Protein AF-N2BV95-F1 (afdb_monomer)

pLDDT: mean 71.16, std 5.92, range [56.91, 81.0]

Organism: NCBI:txid997872

Sequence (103 aa):
MAIALIGLGIFCALVGCAPCAYLFERARVNDTCPSIAMGLAGVIWSYLLLCGVMAIVKIVAATQIMTFALAVVVTFLMFWGIESARAFRLFSYQ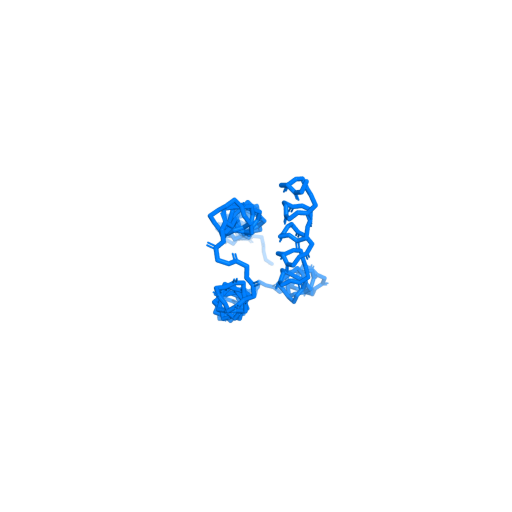AESHRRGES

Radius of gyration: 17.19 Å; Cα contacts (8 Å, |Δi|>4): 61; chains: 1; bounding box: 42×19×52 Å

Mean predicted aligned error: 9.48 Å

Foldseek 3Di:
DLVVLLVVLLVLLVVLCVQVVVQLVVCVVVVHQRPVVSLVVSVVSSVVSLVVVLVVCVVPPVPNSVSSNCSNVVSNVVVNVVSVVVSVVSVVVVVVCVVVVVD

Secondary structure (DSSP, 8-state):
-HHHHHHHHHHHHHHHHHHHHHHHHHHHHTTPPPPHHHHHHHHHHHHHHHHHHHHHHHHH-TTSHHHHHHHHHHHHHHHHHHHHHHHHHHHHHHHHHHHHT--

Nearest PDB structures (foldseek):
  8xyv-assembly2_B  TM=5.058E-01  e=4.770E+00  synthetic construct
  7a0g-assembly1_HHH  TM=2.973E-01  e=8.291E+00  Serratia marcescens

Structure (mmCIF, N/CA/C/O backbone):
data_AF-N2BV95-F1
#
_entry.id   AF-N2BV95-F1
#
loop_
_atom_site.group_PDB
_atom_site.id
_atom_site.type_symbol
_atom_site.label_atom_id
_atom_site.label_alt_id
_atom_site.label_comp_id
_atom_site.label_asym_id
_atom_site.label_entity_id
_atom_site.label_seq_id
_atom_site.pdbx_PDB_ins_code
_atom_site.Cartn_x
_atom_site.Cartn_y
_atom_site.Cartn_z
_atom_site.occupancy
_atom_site.B_iso_or_equiv
_atom_site.auth_seq_id
_atom_site.auth_comp_id
_atom_site.auth_asym_id
_atom_site.auth_atom_id
_atom_site.pdbx_PDB_model_num
ATOM 1 N N . MET A 1 1 ? -8.724 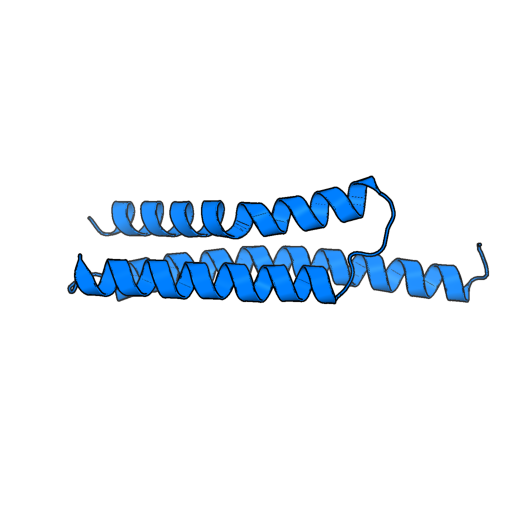0.046 22.901 1.00 67.56 1 MET A N 1
ATOM 2 C CA . MET A 1 1 ? -9.648 -0.340 21.808 1.00 67.56 1 MET A CA 1
ATOM 3 C C . MET A 1 1 ? -9.280 0.309 20.472 1.00 67.56 1 MET A C 1
ATOM 5 O O . MET A 1 1 ? -9.063 -0.423 19.520 1.00 67.56 1 MET A O 1
ATOM 9 N N . ALA A 1 2 ? -9.094 1.635 20.407 1.00 67.62 2 ALA A N 1
ATOM 10 C CA . ALA A 1 2 ? -8.766 2.345 19.160 1.00 67.62 2 ALA A CA 1
ATOM 11 C C . ALA A 1 2 ? -7.497 1.840 18.434 1.00 67.62 2 ALA A C 1
ATOM 13 O O . ALA A 1 2 ? -7.526 1.656 17.224 1.00 67.62 2 ALA A O 1
ATOM 14 N N . ILE A 1 3 ? -6.411 1.543 19.158 1.00 75.69 3 ILE A N 1
ATOM 15 C CA . ILE A 1 3 ? -5.156 1.029 18.567 1.00 75.69 3 ILE A CA 1
ATOM 16 C C . ILE A 1 3 ? -5.367 -0.322 17.863 1.00 75.69 3 ILE A C 1
ATOM 18 O O . ILE A 1 3 ? -4.832 -0.540 16.781 1.00 75.69 3 ILE A O 1
ATOM 22 N N . ALA A 1 4 ? -6.187 -1.208 18.439 1.00 76.44 4 ALA A N 1
ATOM 23 C CA . ALA A 1 4 ? -6.491 -2.509 17.844 1.00 76.44 4 ALA A CA 1
ATOM 24 C C . ALA A 1 4 ? -7.291 -2.363 16.540 1.00 76.44 4 ALA A C 1
ATOM 26 O O . ALA A 1 4 ? -7.034 -3.078 15.577 1.00 76.44 4 ALA A O 1
ATOM 27 N N . LEU A 1 5 ? -8.213 -1.396 16.483 1.00 71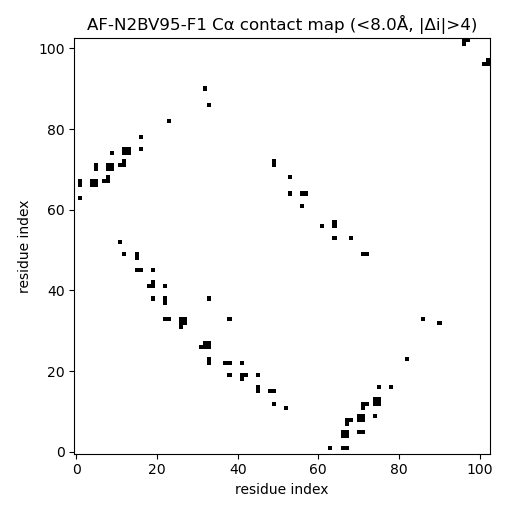.00 5 LEU A N 1
ATOM 28 C CA . LEU A 1 5 ? -8.961 -1.082 15.266 1.00 71.00 5 LEU A CA 1
ATOM 29 C C . LEU A 1 5 ? -8.067 -0.449 14.196 1.00 71.00 5 LEU A C 1
ATOM 31 O O . LEU A 1 5 ? -8.169 -0.818 13.033 1.00 71.00 5 LEU A O 1
ATOM 35 N N . ILE A 1 6 ? -7.152 0.446 14.575 1.00 76.75 6 ILE A N 1
ATOM 36 C CA . ILE A 1 6 ? -6.165 1.003 13.641 1.00 76.75 6 ILE A CA 1
ATOM 37 C C . ILE A 1 6 ? -5.302 -0.124 13.063 1.00 76.75 6 ILE A C 1
ATOM 39 O O . ILE A 1 6 ? -5.174 -0.225 11.848 1.00 76.75 6 ILE A O 1
ATOM 43 N N . GLY A 1 7 ? -4.777 -1.014 13.911 1.00 78.50 7 GLY A N 1
ATOM 44 C CA . GLY A 1 7 ? -3.988 -2.166 13.469 1.00 78.50 7 GLY A CA 1
ATOM 45 C C . GLY A 1 7 ? -4.763 -3.094 12.529 1.00 78.50 7 GLY A C 1
ATOM 46 O O . GLY A 1 7 ? -4.243 -3.481 11.485 1.00 78.50 7 GLY A O 1
ATOM 47 N N . LEU A 1 8 ? -6.026 -3.392 12.846 1.00 78.25 8 LEU A N 1
ATOM 48 C CA . LEU A 1 8 ? -6.898 -4.200 11.989 1.00 78.25 8 LEU A CA 1
ATOM 49 C C . LEU A 1 8 ? -7.185 -3.514 10.644 1.00 78.25 8 LEU A C 1
ATOM 51 O O . LEU A 1 8 ? -7.226 -4.180 9.611 1.00 78.25 8 LEU A O 1
ATOM 55 N N . GLY A 1 9 ? -7.356 -2.191 10.649 1.00 71.75 9 GLY A N 1
ATOM 56 C CA . GLY A 1 9 ? -7.569 -1.394 9.444 1.00 71.75 9 GLY A CA 1
ATOM 57 C C . GLY A 1 9 ? -6.345 -1.392 8.532 1.00 71.75 9 GLY A C 1
ATOM 58 O O . GLY A 1 9 ? -6.464 -1.667 7.339 1.00 71.75 9 GLY A O 1
ATOM 59 N N . ILE A 1 10 ? -5.158 -1.185 9.105 1.00 77.44 10 ILE A N 1
ATOM 60 C CA . ILE A 1 10 ? -3.882 -1.294 8.388 1.00 77.44 10 ILE A CA 1
ATOM 61 C C . ILE A 1 10 ? -3.733 -2.703 7.803 1.00 77.44 10 ILE A C 1
ATOM 63 O O . ILE A 1 10 ? -3.413 -2.842 6.626 1.00 77.44 10 ILE A O 1
ATOM 67 N N . PHE A 1 11 ? -4.016 -3.750 8.583 1.00 80.12 11 PHE A N 1
ATOM 68 C CA . PHE A 1 11 ? -3.927 -5.133 8.112 1.00 80.12 11 PHE A CA 1
ATOM 69 C C . PHE A 1 11 ? -4.885 -5.411 6.944 1.00 80.12 11 PHE A C 1
ATOM 71 O O . PHE A 1 11 ? -4.462 -5.946 5.922 1.00 80.12 11 PHE A O 1
ATOM 78 N N . CYS A 1 12 ? -6.151 -4.990 7.044 1.00 74.44 12 CYS A N 1
ATOM 79 C CA . CYS A 1 12 ? -7.112 -5.113 5.944 1.00 74.44 12 CYS A CA 1
ATOM 80 C C . CYS A 1 12 ? -6.655 -4.363 4.688 1.00 74.44 12 CYS A C 1
ATOM 82 O O . CYS A 1 12 ? -6.763 -4.902 3.588 1.00 74.44 12 CYS A O 1
ATOM 84 N N . ALA A 1 13 ? -6.125 -3.145 4.840 1.00 72.19 13 ALA A N 1
ATOM 85 C CA . ALA A 1 13 ? -5.600 -2.372 3.718 1.00 72.19 13 ALA A CA 1
ATOM 86 C C . ALA A 1 13 ? -4.415 -3.085 3.048 1.00 72.19 13 ALA A C 1
ATOM 88 O O . ALA A 1 13 ? -4.371 -3.179 1.825 1.00 72.19 13 ALA A O 1
ATOM 89 N N . LEU A 1 14 ? -3.489 -3.644 3.834 1.00 77.00 14 LEU A N 1
ATOM 90 C CA . LEU A 1 14 ? -2.342 -4.395 3.318 1.00 77.00 14 LEU A CA 1
ATOM 91 C C . LEU A 1 14 ? -2.773 -5.646 2.544 1.00 77.00 14 LEU A C 1
ATOM 93 O O . LEU A 1 14 ? -2.287 -5.875 1.438 1.00 77.00 14 LEU A O 1
ATOM 97 N N . VAL A 1 15 ? -3.718 -6.422 3.083 1.00 78.12 15 VAL A N 1
ATOM 98 C CA . VAL A 1 15 ? -4.274 -7.598 2.394 1.00 78.12 15 VAL A CA 1
ATOM 99 C C . VAL A 1 15 ? -4.988 -7.183 1.105 1.00 78.12 15 VAL A C 1
ATOM 101 O O . VAL A 1 15 ? -4.814 -7.827 0.072 1.00 78.12 15 VAL A O 1
ATOM 104 N N . GLY A 1 16 ? -5.739 -6.078 1.132 1.00 69.31 16 GLY A N 1
ATOM 105 C CA . GLY A 1 16 ? -6.417 -5.554 -0.052 1.00 69.31 16 GLY A CA 1
ATOM 106 C C . GLY A 1 16 ? -5.469 -5.029 -1.135 1.00 69.31 16 GLY A C 1
ATOM 107 O O . GLY A 1 16 ? -5.793 -5.114 -2.316 1.00 69.31 16 GLY A O 1
ATOM 108 N N . CYS A 1 17 ? -4.281 -4.558 -0.749 1.00 70.31 17 CYS A N 1
ATOM 109 C CA . CYS A 1 17 ? -3.231 -4.114 -1.666 1.00 70.31 17 CYS A CA 1
ATOM 110 C C . CYS A 1 17 ? -2.379 -5.257 -2.246 1.00 70.31 17 CYS A C 1
ATOM 112 O O . CYS A 1 17 ? -1.666 -5.033 -3.226 1.00 70.31 17 CYS A O 1
ATOM 114 N N . ALA A 1 18 ? -2.434 -6.473 -1.692 1.00 73.56 18 ALA A N 1
ATOM 115 C CA . ALA A 1 18 ? -1.606 -7.598 -2.141 1.00 73.56 18 ALA A CA 1
ATOM 116 C C . ALA A 1 18 ? -1.750 -7.943 -3.645 1.00 73.56 18 ALA A C 1
ATOM 118 O O . ALA A 1 18 ? -0.722 -8.133 -4.302 1.00 73.56 18 ALA A O 1
ATOM 119 N N . PRO A 1 19 ? -2.961 -7.966 -4.247 1.00 66.06 19 PRO A N 1
ATOM 120 C CA . PRO A 1 19 ? -3.122 -8.224 -5.682 1.00 66.06 19 PRO A CA 1
ATOM 121 C C . PRO A 1 19 ? -2.441 -7.158 -6.548 1.00 66.06 19 PRO A C 1
ATOM 123 O O . PRO A 1 19 ? -1.896 -7.453 -7.610 1.00 66.06 19 PRO A O 1
ATOM 126 N N . CYS A 1 20 ? -2.445 -5.914 -6.077 1.00 64.19 20 CYS A N 1
ATOM 127 C CA . CYS A 1 20 ? -1.851 -4.783 -6.771 1.00 64.19 20 CYS A CA 1
ATOM 128 C C . CYS A 1 20 ? -0.325 -4.814 -6.731 1.00 64.19 20 CYS A C 1
ATOM 130 O O . CYS A 1 20 ? 0.315 -4.597 -7.758 1.00 64.19 20 CYS A O 1
ATOM 132 N N . ALA A 1 21 ? 0.251 -5.135 -5.568 1.00 68.25 21 ALA A N 1
ATOM 133 C CA . ALA A 1 21 ? 1.689 -5.349 -5.433 1.00 68.25 21 ALA A CA 1
ATOM 134 C C . ALA A 1 21 ? 2.161 -6.492 -6.347 1.00 68.25 21 ALA A C 1
ATOM 136 O O . ALA A 1 21 ? 3.142 -6.340 -7.071 1.00 68.25 21 ALA A O 1
ATOM 137 N N . TYR A 1 22 ? 1.399 -7.590 -6.401 1.00 69.56 22 TYR A N 1
ATOM 138 C CA . TYR A 1 22 ? 1.700 -8.727 -7.270 1.00 69.56 22 TYR A CA 1
ATOM 139 C C . TYR A 1 22 ? 1.698 -8.359 -8.763 1.00 69.56 22 TYR A C 1
ATOM 141 O O . TYR A 1 22 ? 2.567 -8.805 -9.510 1.00 69.56 22 TYR A O 1
ATOM 149 N N . LEU A 1 23 ? 0.750 -7.527 -9.210 1.00 65.81 23 LEU A N 1
ATOM 150 C CA . LEU A 1 23 ? 0.673 -7.063 -10.602 1.00 65.81 23 LEU A CA 1
ATOM 151 C C . LEU A 1 23 ? 1.879 -6.200 -10.996 1.00 65.81 23 LEU A C 1
ATOM 153 O O . LEU A 1 23 ? 2.436 -6.389 -12.078 1.00 65.81 23 LEU A O 1
ATOM 157 N N . PHE A 1 24 ? 2.306 -5.288 -10.119 1.00 65.56 24 PHE A N 1
ATOM 158 C CA . PHE A 1 24 ? 3.485 -4.453 -10.358 1.00 65.56 24 PHE A CA 1
ATOM 159 C C . PHE A 1 24 ? 4.785 -5.253 -10.331 1.00 65.56 24 PHE A C 1
ATOM 161 O O . PHE A 1 24 ? 5.656 -5.039 -11.174 1.00 65.56 24 PHE A O 1
ATOM 168 N N . GLU A 1 25 ? 4.908 -6.206 -9.410 1.00 68.56 25 GLU A N 1
ATOM 169 C CA . GLU A 1 25 ? 6.076 -7.077 -9.330 1.00 68.56 25 GLU A CA 1
ATOM 170 C C . GLU A 1 25 ? 6.185 -7.981 -10.562 1.00 68.56 25 GLU A C 1
ATOM 172 O O . GLU A 1 25 ? 7.262 -8.096 -11.144 1.00 68.56 25 GLU A O 1
ATOM 177 N N . ARG A 1 26 ? 5.061 -8.515 -11.058 1.00 66.69 26 ARG A N 1
ATOM 178 C CA . ARG A 1 26 ? 5.027 -9.242 -12.336 1.00 66.69 26 ARG A CA 1
ATOM 179 C C . ARG A 1 26 ? 5.421 -8.377 -13.528 1.00 66.69 26 ARG A C 1
ATOM 181 O O . ARG A 1 26 ? 6.166 -8.843 -14.383 1.00 66.69 26 ARG A O 1
ATOM 188 N N . ALA A 1 27 ? 4.922 -7.144 -13.600 1.00 63.34 27 ALA A N 1
ATOM 189 C CA . ALA A 1 27 ? 5.276 -6.229 -14.683 1.00 63.34 27 ALA A CA 1
ATOM 190 C C . ALA A 1 27 ? 6.773 -5.890 -14.663 1.00 63.34 27 ALA A C 1
ATOM 192 O O . ALA A 1 27 ? 7.411 -5.858 -15.711 1.00 63.34 27 ALA A O 1
ATOM 193 N N . ARG A 1 28 ? 7.342 -5.721 -13.463 1.00 63.16 28 ARG A N 1
ATOM 194 C CA . ARG A 1 28 ? 8.774 -5.494 -13.262 1.00 63.16 28 ARG A CA 1
ATOM 195 C C . ARG A 1 28 ? 9.625 -6.708 -13.647 1.00 63.16 28 ARG A C 1
ATOM 197 O O . ARG A 1 28 ? 10.675 -6.522 -14.239 1.00 63.16 28 ARG A O 1
ATOM 204 N N . VAL A 1 29 ? 9.195 -7.927 -13.312 1.00 68.81 29 VAL A N 1
ATOM 205 C CA . VAL A 1 29 ? 9.927 -9.170 -13.637 1.00 68.81 29 VAL A CA 1
ATOM 206 C C . VAL A 1 29 ? 9.944 -9.459 -15.139 1.00 68.81 29 VAL A C 1
ATOM 208 O O . VAL A 1 29 ? 10.917 -10.015 -15.635 1.00 68.81 29 VAL A O 1
ATOM 211 N N . ASN A 1 30 ? 8.893 -9.083 -15.865 1.00 64.50 30 ASN A N 1
ATOM 212 C CA . ASN A 1 30 ? 8.789 -9.359 -17.297 1.00 64.50 30 ASN A CA 1
ATOM 213 C C . ASN A 1 30 ? 9.384 -8.260 -18.200 1.00 64.50 30 ASN A C 1
ATOM 215 O O . ASN A 1 30 ? 9.230 -8.369 -19.413 1.00 64.50 30 ASN A O 1
ATOM 219 N N . ASP A 1 31 ? 9.981 -7.190 -17.650 1.00 61.84 31 ASP A N 1
ATOM 220 C CA . ASP A 1 31 ? 10.401 -5.976 -18.391 1.00 61.84 31 ASP A CA 1
ATOM 221 C C . ASP A 1 31 ? 9.302 -5.391 -19.307 1.00 61.84 31 ASP A C 1
ATOM 223 O O . ASP A 1 31 ? 9.534 -4.593 -20.214 1.00 61.84 31 ASP A O 1
ATOM 227 N N . THR A 1 32 ? 8.050 -5.769 -19.055 1.00 59.03 32 THR A N 1
ATOM 228 C CA . THR A 1 32 ? 6.887 -5.303 -19.799 1.00 59.03 32 THR A CA 1
ATOM 229 C C . THR A 1 32 ? 6.292 -4.116 -19.073 1.00 59.03 32 THR A C 1
ATOM 231 O O . THR A 1 32 ? 5.953 -4.216 -17.892 1.00 59.03 32 THR A O 1
ATOM 234 N N . CYS A 1 33 ? 6.100 -3.007 -19.790 1.00 56.91 33 CYS A N 1
ATOM 235 C CA . CYS A 1 33 ? 5.374 -1.862 -19.258 1.00 56.91 33 CYS A CA 1
ATOM 236 C C . CYS A 1 33 ? 4.024 -2.328 -18.679 1.00 56.91 33 CYS A C 1
ATOM 238 O O . CYS A 1 33 ? 3.228 -2.923 -19.415 1.00 56.91 33 CYS A O 1
ATOM 240 N N . PRO A 1 34 ? 3.744 -2.085 -17.383 1.00 59.16 34 PRO A N 1
ATOM 241 C CA . PRO A 1 34 ? 2.464 -2.448 -16.797 1.00 59.16 34 PRO A CA 1
ATOM 242 C C . PRO A 1 34 ? 1.360 -1.746 -17.581 1.00 59.16 34 PRO A C 1
ATOM 244 O O . PRO A 1 34 ? 1.327 -0.520 -17.656 1.00 59.16 34 PRO A O 1
ATOM 247 N N . SER A 1 35 ? 0.462 -2.513 -18.199 1.00 63.03 35 SER A N 1
ATOM 248 C CA . SER A 1 35 ? -0.640 -1.915 -18.949 1.00 63.03 35 SER A CA 1
ATOM 249 C C . SER A 1 35 ? -1.462 -1.031 -18.014 1.00 63.03 35 SER A C 1
ATOM 251 O O . SER A 1 35 ? -1.830 -1.455 -16.915 1.00 63.03 35 SER A O 1
ATOM 253 N N . ILE A 1 36 ? -1.791 0.183 -18.462 1.00 64.62 36 ILE A N 1
ATOM 254 C CA . ILE A 1 36 ? -2.671 1.113 -17.737 1.00 64.62 36 ILE A CA 1
ATOM 255 C C . ILE A 1 36 ? -3.969 0.400 -17.323 1.00 64.62 36 ILE A C 1
ATOM 257 O O . ILE A 1 36 ? -4.488 0.652 -16.240 1.00 64.62 36 ILE A O 1
ATOM 261 N N . ALA A 1 37 ? -4.441 -0.562 -18.126 1.00 62.62 37 ALA A N 1
ATOM 262 C CA . ALA A 1 37 ? -5.602 -1.392 -17.818 1.00 62.62 37 ALA A CA 1
ATOM 263 C C . ALA A 1 37 ? -5.410 -2.300 -16.585 1.00 62.62 37 ALA A C 1
ATOM 265 O O . ALA A 1 37 ? -6.344 -2.456 -15.803 1.00 62.62 37 ALA A O 1
ATOM 266 N N . MET A 1 38 ? -4.215 -2.864 -16.367 1.00 63.75 38 MET A N 1
ATOM 267 C CA . MET A 1 38 ? -3.906 -3.640 -15.154 1.00 63.75 38 MET A CA 1
ATOM 268 C C . MET A 1 38 ? -3.808 -2.739 -13.923 1.00 63.75 38 MET A C 1
ATOM 270 O O . MET A 1 38 ? -4.318 -3.100 -12.863 1.00 63.75 38 MET A O 1
ATOM 274 N N . GLY A 1 39 ? -3.215 -1.550 -14.072 1.00 66.69 39 GLY A N 1
ATOM 275 C CA . GLY A 1 39 ? -3.213 -0.535 -13.018 1.00 66.69 39 GLY A CA 1
ATOM 276 C C . GLY A 1 39 ? -4.637 -0.128 -12.630 1.00 66.69 39 GLY A C 1
ATOM 277 O O . GLY A 1 39 ? -4.985 -0.137 -11.453 1.00 66.69 39 GLY A O 1
ATOM 278 N N . LEU A 1 40 ? -5.490 0.138 -13.624 1.00 68.12 40 LEU A N 1
ATOM 279 C CA . LEU A 1 40 ? -6.893 0.505 -13.429 1.00 68.12 40 LEU A CA 1
ATOM 280 C C . LEU A 1 40 ? -7.703 -0.628 -12.778 1.00 68.12 40 LEU A C 1
ATOM 282 O O . LEU A 1 40 ? -8.480 -0.376 -11.861 1.00 68.12 40 LEU A O 1
ATOM 286 N N . ALA A 1 41 ? -7.490 -1.877 -13.201 1.00 67.00 41 ALA A N 1
ATOM 287 C CA . ALA A 1 41 ? -8.119 -3.045 -12.587 1.00 67.00 41 ALA A CA 1
ATOM 288 C C . ALA A 1 41 ? -7.718 -3.196 -11.110 1.00 67.00 41 ALA A C 1
ATOM 290 O O . ALA A 1 41 ? -8.576 -3.476 -10.273 1.00 67.00 41 ALA A O 1
ATOM 291 N N . GLY A 1 42 ? -6.450 -2.933 -10.775 1.00 68.62 42 GLY A N 1
ATOM 292 C CA . GLY A 1 42 ? -5.967 -2.888 -9.393 1.00 68.62 42 GLY A CA 1
ATOM 293 C C . GLY A 1 42 ? -6.657 -1.806 -8.556 1.00 68.62 42 GLY A C 1
ATOM 294 O O . GLY A 1 42 ? -7.104 -2.089 -7.443 1.00 68.62 42 GLY A O 1
ATOM 295 N N . VAL A 1 43 ? -6.831 -0.595 -9.103 1.00 71.19 43 VAL A N 1
ATOM 296 C CA . VAL A 1 43 ? -7.577 0.492 -8.434 1.00 71.19 43 VAL A CA 1
ATOM 297 C C . VAL A 1 43 ? -9.018 0.079 -8.164 1.00 71.19 43 VAL A C 1
ATOM 299 O O . VAL A 1 43 ? -9.492 0.212 -7.038 1.00 71.19 43 VAL A O 1
ATOM 302 N N . ILE A 1 44 ? -9.711 -0.432 -9.185 1.00 74.44 44 ILE A N 1
ATOM 303 C CA . ILE A 1 44 ? -11.123 -0.817 -9.086 1.00 74.44 44 ILE A CA 1
ATOM 304 C C . ILE A 1 44 ? -11.291 -1.931 -8.050 1.00 74.44 44 ILE A C 1
ATOM 306 O O . ILE A 1 44 ? -12.151 -1.833 -7.176 1.00 74.44 44 ILE A O 1
ATOM 310 N N . TRP A 1 45 ? -10.441 -2.958 -8.096 1.00 70.56 45 TRP A N 1
ATOM 311 C CA . TRP A 1 45 ? -10.481 -4.069 -7.146 1.00 70.56 45 TRP A CA 1
ATOM 312 C C . TRP A 1 45 ? -10.245 -3.607 -5.708 1.00 70.56 45 TRP A C 1
ATOM 314 O O . TRP A 1 45 ? -10.985 -3.970 -4.791 1.00 70.56 45 TRP A O 1
ATOM 324 N N . SER A 1 46 ? -9.249 -2.747 -5.515 1.00 69.00 46 SER A N 1
A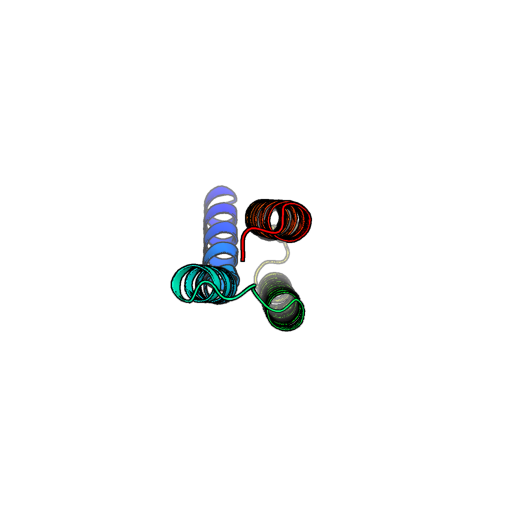TOM 325 C CA . SER A 1 46 ? -8.925 -2.218 -4.196 1.00 69.00 46 SER A CA 1
ATOM 326 C C . SER A 1 46 ? -10.021 -1.305 -3.647 1.00 69.00 46 SER A C 1
ATOM 328 O O . SER A 1 46 ? -10.316 -1.339 -2.454 1.00 69.00 46 SER A O 1
ATOM 330 N N . TYR A 1 47 ? -10.668 -0.523 -4.515 1.00 72.56 47 TYR A N 1
ATOM 331 C CA . TYR A 1 47 ? -11.809 0.312 -4.153 1.00 72.56 47 TYR A CA 1
ATOM 332 C C . TYR A 1 47 ? -13.024 -0.529 -3.743 1.00 72.56 47 TYR A C 1
ATOM 334 O O . TYR A 1 47 ? -13.664 -0.236 -2.735 1.00 72.56 47 TYR A O 1
ATOM 342 N N . LEU A 1 48 ? -13.313 -1.617 -4.463 1.00 76.88 48 LEU A N 1
ATOM 343 C CA . LEU A 1 48 ? -14.384 -2.551 -4.099 1.00 76.88 48 LEU A CA 1
ATOM 344 C C . LEU A 1 48 ? -14.124 -3.211 -2.738 1.00 76.88 48 LEU A C 1
ATOM 346 O O . LEU A 1 48 ? -15.033 -3.296 -1.911 1.00 76.88 48 LEU A O 1
ATOM 350 N N . LEU A 1 49 ? -12.879 -3.617 -2.475 1.00 73.12 49 LEU A N 1
ATOM 351 C CA . LEU A 1 49 ? -12.461 -4.139 -1.172 1.00 73.12 49 LEU A CA 1
ATOM 352 C C . LEU A 1 49 ? -12.608 -3.097 -0.060 1.00 73.12 49 LEU A C 1
ATOM 354 O O . LEU A 1 49 ? -13.151 -3.409 0.999 1.00 73.12 49 LEU A O 1
ATOM 358 N N . LEU A 1 50 ? -12.194 -1.854 -0.313 1.00 70.50 50 LEU A N 1
ATOM 359 C CA . LEU A 1 50 ? -12.357 -0.733 0.611 1.00 70.50 50 LEU A CA 1
ATOM 360 C C . LEU A 1 50 ? -13.838 -0.503 0.954 1.00 70.50 50 LEU A C 1
ATOM 362 O O . LEU A 1 50 ? -14.194 -0.400 2.128 1.00 70.50 50 LEU A O 1
ATOM 366 N N . CYS A 1 51 ? -14.711 -0.469 -0.057 1.00 77.12 51 CYS A N 1
ATOM 367 C CA . CYS A 1 51 ? -16.156 -0.343 0.125 1.00 77.12 51 CYS A CA 1
ATOM 368 C C . CYS A 1 51 ? -16.739 -1.512 0.930 1.00 77.12 51 CYS A C 1
ATOM 370 O O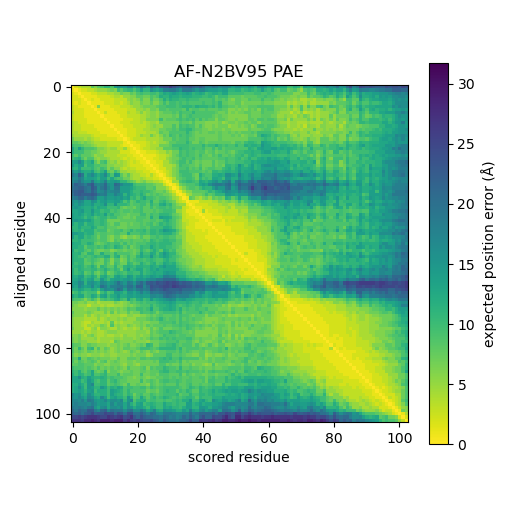 . CYS A 1 51 ? -17.537 -1.279 1.838 1.00 77.12 51 CYS A O 1
ATOM 372 N N . GLY A 1 52 ? -16.324 -2.749 0.642 1.00 76.44 52 GLY A N 1
ATOM 373 C CA . GLY A 1 52 ? -16.767 -3.940 1.368 1.00 76.44 52 GLY A CA 1
ATOM 374 C C .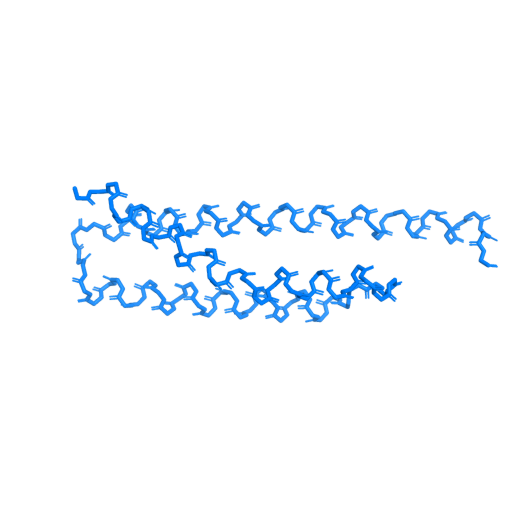 GLY A 1 52 ? -16.361 -3.914 2.842 1.00 76.44 52 GLY A C 1
ATOM 375 O O . GLY A 1 52 ? -17.196 -4.108 3.724 1.00 76.44 52 GLY A O 1
ATOM 376 N N . VAL A 1 53 ? -15.099 -3.584 3.124 1.00 71.25 53 VAL A N 1
ATOM 377 C CA . VAL A 1 53 ? -14.574 -3.444 4.489 1.00 71.25 53 VAL A CA 1
ATOM 378 C C . VAL A 1 53 ? -15.323 -2.346 5.253 1.00 71.25 53 VAL A C 1
ATOM 380 O O . VAL A 1 53 ? -15.745 -2.557 6.390 1.00 71.25 53 VAL A O 1
ATOM 383 N N . MET A 1 54 ? -15.566 -1.198 4.618 1.00 70.88 54 MET A N 1
ATOM 384 C CA . MET A 1 54 ? -16.333 -0.099 5.211 1.00 70.88 54 MET A CA 1
ATOM 385 C C . MET A 1 54 ? -17.794 -0.475 5.482 1.00 70.88 54 MET A C 1
ATOM 387 O O . MET A 1 54 ? -18.338 -0.091 6.518 1.00 70.88 54 MET A O 1
ATOM 391 N N . ALA A 1 55 ? -18.426 -1.251 4.597 1.00 74.06 55 ALA A N 1
ATOM 392 C CA . ALA A 1 55 ? -19.784 -1.751 4.796 1.00 74.06 55 ALA A CA 1
ATOM 393 C C . ALA A 1 55 ? -19.866 -2.703 6.001 1.00 74.06 55 ALA A C 1
ATOM 395 O O . ALA A 1 55 ? -20.728 -2.524 6.859 1.00 74.06 55 ALA A O 1
ATOM 396 N N . ILE A 1 56 ? -18.928 -3.650 6.118 1.00 68.38 56 ILE A N 1
ATOM 397 C CA . ILE A 1 56 ? -18.852 -4.590 7.249 1.00 68.38 56 ILE A CA 1
ATOM 398 C C . ILE A 1 56 ? -18.650 -3.834 8.567 1.00 68.38 56 ILE A C 1
ATOM 400 O O . ILE A 1 56 ? -19.351 -4.081 9.545 1.00 68.38 56 ILE A O 1
ATOM 404 N N . VAL A 1 57 ? -17.745 -2.855 8.595 1.00 68.00 57 VAL A N 1
ATOM 405 C CA . VAL A 1 57 ? -17.472 -2.046 9.795 1.00 68.00 57 VAL A CA 1
ATOM 406 C C . VAL A 1 57 ? -18.685 -1.215 10.197 1.00 68.00 57 VAL A C 1
ATOM 408 O O . VAL A 1 57 ? -18.978 -1.095 11.386 1.00 68.00 57 VAL A O 1
ATOM 411 N N . LYS A 1 58 ? -19.433 -0.688 9.222 1.00 67.62 58 LYS A N 1
ATOM 412 C CA . LYS A 1 58 ? -20.674 0.046 9.486 1.00 67.62 58 LYS A CA 1
ATOM 413 C C . LYS A 1 58 ? -21.746 -0.835 10.131 1.00 67.62 58 LYS A C 1
ATOM 415 O O . LYS A 1 58 ? -22.510 -0.340 10.953 1.00 67.62 58 LYS A O 1
ATOM 420 N N . ILE A 1 59 ? -21.774 -2.121 9.785 1.00 70.31 59 ILE A N 1
ATOM 421 C CA . ILE A 1 59 ? -22.699 -3.110 10.352 1.00 70.31 59 ILE A CA 1
ATOM 422 C C . ILE A 1 59 ? -22.246 -3.558 11.753 1.00 70.31 59 ILE A C 1
ATOM 424 O O . ILE A 1 59 ? -23.082 -3.757 12.629 1.00 70.31 59 ILE A O 1
ATOM 428 N N . VAL A 1 60 ? -20.936 -3.702 11.983 1.00 64.81 60 VAL A N 1
ATOM 429 C CA . VAL A 1 60 ? -20.387 -4.367 13.182 1.00 64.81 60 VAL A CA 1
ATOM 430 C C . VAL A 1 60 ? -19.965 -3.398 14.298 1.00 64.81 60 VAL A C 1
ATOM 432 O O . VAL A 1 60 ? -20.007 -3.768 15.468 1.00 64.81 60 VAL A O 1
ATOM 435 N N . ALA A 1 61 ? -19.555 -2.162 13.990 1.00 60.91 61 ALA A N 1
ATOM 436 C CA . ALA A 1 61 ? -18.894 -1.285 14.964 1.00 60.91 61 ALA A CA 1
ATOM 437 C C . ALA A 1 61 ? -19.242 0.204 14.781 1.00 60.91 61 ALA A C 1
ATOM 439 O O . ALA A 1 61 ? -18.381 1.014 14.450 1.00 60.91 61 ALA A O 1
ATOM 440 N N . ALA A 1 62 ? -20.497 0.582 15.054 1.00 60.59 62 ALA A N 1
ATOM 441 C CA . ALA A 1 62 ? -21.040 1.931 14.831 1.00 60.59 62 ALA A CA 1
ATOM 442 C C . ALA A 1 62 ? -20.276 3.091 15.508 1.00 60.59 62 ALA A C 1
ATOM 444 O O . ALA A 1 62 ? -20.306 4.218 15.018 1.00 60.59 62 ALA A O 1
ATOM 445 N N . THR A 1 63 ? -19.576 2.843 16.618 1.00 61.50 63 THR A N 1
ATOM 446 C CA . THR A 1 63 ? -19.035 3.908 17.481 1.00 61.50 63 THR A CA 1
ATOM 447 C C . THR A 1 63 ? -17.586 4.306 17.188 1.00 61.50 63 THR A C 1
ATOM 449 O O . THR A 1 63 ? -17.162 5.368 17.634 1.00 61.50 63 THR A O 1
ATOM 452 N N . GLN A 1 64 ? -16.817 3.509 16.430 1.00 64.56 64 GLN A N 1
ATOM 453 C CA . GLN A 1 64 ? -15.402 3.799 16.106 1.00 64.56 64 GLN A CA 1
ATOM 454 C C . GLN A 1 64 ? -15.071 3.667 14.606 1.00 64.56 64 GLN A C 1
ATOM 456 O O . GLN A 1 64 ? -13.903 3.551 14.229 1.00 64.56 64 GLN A O 1
ATOM 461 N N . ILE A 1 65 ? -16.099 3.740 13.747 1.00 67.62 65 ILE A N 1
ATOM 462 C CA . ILE A 1 65 ? -15.994 3.627 12.280 1.00 67.62 65 ILE A CA 1
ATOM 463 C C . ILE A 1 65 ? -14.967 4.607 11.713 1.00 67.62 65 ILE A C 1
ATOM 465 O O . ILE A 1 65 ? -14.151 4.217 10.888 1.00 67.62 65 ILE A O 1
ATOM 469 N N . MET A 1 66 ? -14.988 5.868 12.154 1.00 66.94 66 MET A N 1
ATOM 470 C CA . MET A 1 66 ? -14.177 6.933 11.552 1.00 66.94 66 MET A CA 1
ATOM 471 C C . MET A 1 66 ? -12.673 6.672 11.675 1.00 66.94 66 MET A C 1
ATOM 473 O O . MET A 1 66 ? -11.943 6.856 10.707 1.00 66.94 66 MET A O 1
ATOM 477 N N . THR A 1 67 ? -12.204 6.208 12.835 1.00 71.56 67 THR A N 1
ATOM 478 C CA . THR A 1 67 ? -10.772 5.978 13.081 1.00 71.56 67 THR A CA 1
ATOM 479 C C . THR A 1 67 ? -10.253 4.778 12.295 1.00 71.56 67 THR A C 1
ATOM 481 O O . THR A 1 67 ? -9.171 4.837 11.717 1.00 71.56 67 THR A O 1
ATOM 484 N N . PHE A 1 68 ? -11.045 3.704 12.238 1.00 70.81 68 PHE A N 1
ATOM 485 C CA . PHE A 1 68 ? -10.745 2.533 11.419 1.00 70.81 68 PHE A CA 1
ATOM 486 C C . PHE A 1 68 ? -10.739 2.902 9.929 1.00 70.81 68 PHE A C 1
ATOM 488 O O . PHE A 1 68 ? -9.767 2.640 9.228 1.00 70.81 68 PHE A O 1
ATOM 495 N N . ALA A 1 69 ? -11.788 3.582 9.465 1.00 69.50 69 ALA A N 1
ATOM 496 C CA . ALA A 1 69 ? -11.943 4.030 8.086 1.00 69.50 69 ALA A CA 1
ATOM 497 C C . ALA A 1 69 ? -10.776 4.902 7.618 1.00 69.50 69 ALA A C 1
ATOM 499 O O . ALA A 1 69 ? -10.205 4.658 6.558 1.00 69.50 69 ALA A O 1
ATOM 500 N N . LEU A 1 70 ? -10.399 5.896 8.427 1.00 76.00 70 LEU A N 1
ATOM 501 C CA . LEU A 1 70 ? -9.275 6.781 8.139 1.00 76.00 70 LEU A CA 1
ATOM 502 C C . LEU A 1 70 ? -7.965 6.005 8.044 1.00 76.00 70 LEU A C 1
ATOM 504 O O . LEU A 1 70 ? -7.217 6.224 7.098 1.00 76.00 70 LEU A O 1
ATOM 508 N N . ALA A 1 71 ? -7.702 5.082 8.973 1.00 77.69 71 ALA A N 1
ATOM 509 C CA . ALA A 1 71 ? -6.499 4.257 8.924 1.00 77.69 71 ALA A CA 1
ATOM 510 C C . ALA A 1 71 ? -6.437 3.434 7.628 1.00 77.69 71 ALA A C 1
ATOM 512 O O . ALA A 1 71 ? -5.425 3.470 6.934 1.00 77.69 71 ALA A O 1
ATOM 513 N N . VAL A 1 72 ? -7.537 2.773 7.249 1.00 72.25 72 VAL A N 1
ATOM 514 C CA . VAL A 1 72 ? -7.606 1.988 6.007 1.00 72.25 72 VAL A CA 1
ATOM 515 C C . VAL A 1 72 ? -7.362 2.877 4.783 1.00 72.25 72 VAL A C 1
ATOM 517 O O . VAL A 1 72 ? -6.520 2.549 3.951 1.00 72.25 72 VAL A O 1
ATOM 520 N N . VAL A 1 73 ? -8.062 4.013 4.674 1.00 75.75 73 VAL A N 1
ATOM 521 C CA . VAL A 1 73 ? -7.968 4.912 3.510 1.00 75.75 73 VAL A CA 1
ATOM 522 C C . VAL A 1 73 ? -6.579 5.537 3.397 1.00 75.75 73 VAL A C 1
ATOM 524 O O . VAL A 1 73 ? -6.012 5.559 2.309 1.00 75.75 73 VAL A O 1
ATOM 527 N N . VAL A 1 74 ? -6.006 6.022 4.502 1.00 79.88 74 VAL A N 1
ATOM 528 C CA . VAL A 1 74 ? -4.671 6.641 4.501 1.00 79.88 74 VAL A CA 1
ATOM 529 C C . VAL A 1 74 ? -3.603 5.617 4.127 1.00 79.88 74 VAL A C 1
ATOM 531 O O . VAL A 1 74 ? -2.766 5.908 3.274 1.00 79.88 74 VAL A O 1
ATOM 534 N N . THR A 1 75 ? -3.639 4.413 4.706 1.00 80.12 75 THR A N 1
ATOM 535 C CA . THR A 1 75 ? -2.696 3.341 4.355 1.00 80.12 75 THR A CA 1
ATOM 536 C C . THR A 1 75 ? -2.849 2.927 2.895 1.00 80.12 75 THR A C 1
ATOM 538 O O . THR A 1 75 ? -1.848 2.769 2.197 1.00 80.12 75 THR A O 1
ATOM 541 N N . PHE A 1 76 ? -4.087 2.818 2.412 1.00 75.38 76 PHE A N 1
ATOM 542 C CA . PHE A 1 76 ? -4.374 2.498 1.020 1.00 75.38 76 PHE A CA 1
ATOM 543 C C . PHE A 1 76 ? -3.806 3.551 0.052 1.00 75.38 76 PHE A C 1
ATOM 545 O O . PHE A 1 76 ? -3.066 3.212 -0.871 1.00 75.38 76 PHE A O 1
ATOM 552 N N . LEU A 1 77 ? -4.085 4.836 0.295 1.00 77.81 77 LEU A N 1
ATOM 553 C CA . LEU A 1 77 ? -3.601 5.943 -0.536 1.00 77.81 77 LEU A CA 1
ATOM 554 C C . LEU A 1 77 ? -2.076 6.079 -0.503 1.00 77.81 77 LEU A C 1
ATOM 556 O O . LEU A 1 77 ? -1.473 6.340 -1.540 1.00 77.81 77 LEU A O 1
ATOM 560 N N . MET A 1 78 ? -1.449 5.881 0.660 1.00 80.50 78 MET A N 1
ATOM 561 C CA . MET A 1 78 ? 0.012 5.866 0.793 1.00 80.50 78 MET A CA 1
ATOM 562 C C . MET A 1 78 ? 0.632 4.787 -0.095 1.00 80.50 78 MET A C 1
ATOM 564 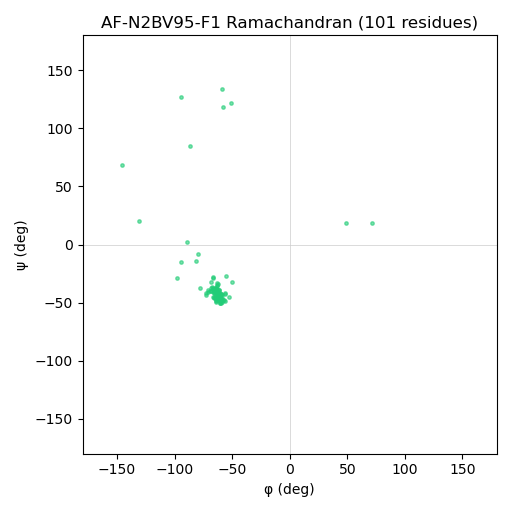O O . MET A 1 78 ? 1.541 5.074 -0.873 1.00 80.50 78 MET A O 1
ATOM 568 N N . PHE A 1 79 ? 0.114 3.559 -0.016 1.00 79.00 79 PHE A N 1
ATOM 569 C CA . PHE A 1 79 ? 0.628 2.447 -0.809 1.00 79.00 79 PHE A CA 1
ATOM 570 C C . PHE A 1 79 ? 0.439 2.705 -2.309 1.00 79.00 79 PHE A C 1
ATOM 572 O O . PHE A 1 79 ? 1.369 2.547 -3.100 1.00 79.00 79 PHE A O 1
ATOM 579 N N . TRP A 1 80 ? -0.742 3.197 -2.692 1.00 74.12 80 TRP A N 1
ATOM 580 C CA . TRP A 1 80 ? -1.047 3.506 -4.084 1.00 74.12 80 TRP A CA 1
ATOM 581 C C . TRP A 1 80 ? -0.211 4.657 -4.645 1.00 74.12 80 TRP A C 1
ATOM 583 O O . TRP A 1 80 ? 0.246 4.599 -5.788 1.00 74.12 80 TRP A O 1
ATOM 593 N N . GLY A 1 81 ? 0.021 5.699 -3.846 1.00 77.62 81 GLY A N 1
ATOM 594 C CA . GLY A 1 81 ? 0.846 6.841 -4.227 1.00 77.62 81 GLY A CA 1
ATOM 595 C C . GLY A 1 81 ? 2.295 6.440 -4.501 1.00 77.62 81 GLY A C 1
ATOM 596 O O . GLY A 1 81 ? 2.876 6.882 -5.493 1.00 77.62 81 GLY A O 1
ATOM 597 N N . ILE A 1 82 ? 2.860 5.553 -3.674 1.00 81.00 82 ILE A N 1
ATOM 598 C CA . ILE A 1 82 ? 4.223 5.036 -3.858 1.00 81.00 82 ILE A CA 1
ATOM 599 C C . ILE A 1 82 ? 4.331 4.236 -5.161 1.00 81.00 82 ILE A C 1
ATOM 601 O O . ILE A 1 82 ? 5.237 4.489 -5.957 1.00 81.00 82 ILE A O 1
ATOM 605 N N . GLU A 1 83 ? 3.407 3.306 -5.409 1.00 75.75 83 GLU A N 1
ATOM 606 C CA . GLU A 1 83 ? 3.435 2.480 -6.624 1.00 75.75 83 GLU A CA 1
ATOM 607 C C . GLU A 1 83 ? 3.152 3.300 -7.891 1.00 75.75 83 GLU A C 1
ATOM 609 O O . GLU A 1 83 ? 3.836 3.140 -8.902 1.00 75.75 83 GLU A O 1
ATOM 614 N N . SER A 1 84 ? 2.248 4.281 -7.824 1.00 74.81 84 SER A N 1
ATOM 615 C CA . SER A 1 84 ? 1.998 5.216 -8.931 1.00 74.81 84 SER A CA 1
ATOM 616 C C . SER A 1 84 ? 3.241 6.046 -9.268 1.00 74.81 84 SER A C 1
ATOM 618 O O . SER A 1 84 ? 3.570 6.229 -10.441 1.00 74.81 84 SER A O 1
ATOM 620 N N . ALA A 1 85 ? 3.979 6.513 -8.254 1.00 78.56 85 ALA A N 1
ATOM 621 C CA . ALA A 1 85 ? 5.225 7.247 -8.457 1.00 78.56 85 ALA A CA 1
ATOM 622 C C . ALA A 1 85 ? 6.330 6.362 -9.062 1.00 78.56 85 ALA A C 1
ATOM 624 O O . ALA A 1 85 ? 7.088 6.823 -9.919 1.00 78.56 85 ALA A O 1
ATOM 625 N N . ARG A 1 86 ? 6.419 5.090 -8.648 1.00 78.06 86 ARG A N 1
ATOM 626 C CA . ARG A 1 86 ? 7.347 4.106 -9.234 1.00 78.06 86 ARG A CA 1
ATOM 627 C C . ARG A 1 86 ? 7.019 3.830 -10.697 1.00 78.06 86 ARG A C 1
ATOM 629 O O . ARG A 1 86 ? 7.915 3.903 -11.536 1.00 78.06 86 ARG A O 1
ATOM 636 N N . ALA A 1 87 ? 5.745 3.591 -11.004 1.00 73.19 87 ALA A N 1
ATOM 637 C CA . ALA A 1 87 ? 5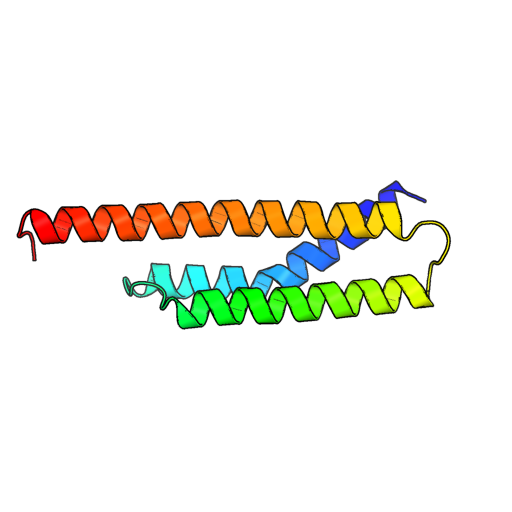.263 3.393 -12.365 1.00 73.19 87 ALA A CA 1
ATOM 638 C C . ALA A 1 87 ? 5.596 4.599 -13.250 1.00 73.19 87 ALA A C 1
ATOM 640 O O . ALA A 1 87 ? 6.170 4.441 -14.324 1.00 73.19 87 ALA A O 1
ATOM 641 N N . PHE A 1 88 ? 5.312 5.813 -12.769 1.00 76.06 88 PHE A N 1
ATOM 642 C CA . PHE A 1 88 ? 5.588 7.043 -13.507 1.00 76.06 88 PHE A CA 1
ATOM 643 C C . PHE A 1 88 ? 7.077 7.201 -13.836 1.00 76.06 88 PHE A C 1
ATOM 645 O O . PHE A 1 88 ? 7.414 7.531 -14.969 1.00 76.06 88 PHE A O 1
ATOM 652 N N . ARG A 1 89 ? 7.971 6.900 -12.881 1.00 79.00 89 ARG A N 1
ATOM 653 C CA . ARG A 1 89 ? 9.427 6.943 -13.105 1.00 79.00 89 ARG A CA 1
ATOM 654 C C . ARG A 1 89 ? 9.894 5.942 -14.164 1.00 79.00 89 ARG A C 1
ATOM 656 O O . ARG A 1 89 ? 10.739 6.287 -14.988 1.00 79.00 89 ARG A O 1
ATOM 663 N N . LEU A 1 90 ? 9.343 4.727 -14.158 1.00 74.94 90 LEU A N 1
ATOM 664 C CA . LEU A 1 90 ? 9.619 3.707 -15.177 1.00 74.94 90 LEU A CA 1
ATOM 665 C C . LEU A 1 90 ? 9.172 4.174 -16.568 1.00 74.94 90 LEU A C 1
ATOM 667 O O . LEU A 1 90 ? 9.957 4.119 -17.512 1.00 74.94 90 LEU A O 1
ATOM 671 N N . PHE A 1 91 ? 7.952 4.704 -16.680 1.00 75.62 91 PHE A N 1
ATOM 672 C CA . PHE A 1 91 ? 7.443 5.244 -17.942 1.00 75.62 91 PHE A CA 1
ATOM 673 C C . PHE A 1 91 ? 8.260 6.436 -18.445 1.00 75.62 91 PHE A C 1
ATOM 675 O O . PHE A 1 91 ? 8.576 6.492 -19.632 1.00 75.62 91 PHE A O 1
ATOM 682 N N . SER A 1 92 ? 8.637 7.374 -17.568 1.00 78.38 92 SER A N 1
ATOM 683 C CA . SER A 1 92 ? 9.457 8.524 -17.965 1.00 78.38 92 SER A CA 1
ATOM 684 C C . SER A 1 92 ? 10.842 8.103 -18.451 1.00 78.38 92 SER A C 1
ATOM 686 O O . SER A 1 92 ? 11.328 8.644 -19.438 1.00 78.38 92 SER A O 1
ATOM 688 N N . TYR A 1 93 ? 11.450 7.102 -17.807 1.00 76.62 93 TYR A N 1
ATOM 689 C CA . TYR A 1 93 ? 12.761 6.588 -18.201 1.00 76.62 93 TYR A CA 1
ATOM 690 C C . TYR A 1 93 ? 12.718 5.904 -19.576 1.00 76.62 93 TYR A C 1
ATOM 692 O O . TYR A 1 93 ? 13.547 6.182 -20.438 1.00 76.62 93 TYR A O 1
ATOM 700 N N . GLN A 1 94 ? 11.706 5.066 -19.814 1.00 72.19 94 GLN A N 1
ATOM 701 C CA . GLN A 1 94 ? 11.483 4.413 -21.109 1.00 72.19 94 GLN A CA 1
ATOM 702 C C . GLN A 1 94 ? 11.201 5.430 -22.227 1.00 72.19 94 GLN A C 1
ATOM 704 O O . GLN A 1 94 ? 11.754 5.327 -23.320 1.00 72.19 94 GLN A O 1
ATOM 709 N N . ALA A 1 95 ? 10.396 6.460 -21.946 1.00 75.81 95 ALA A N 1
ATOM 710 C CA . ALA A 1 95 ? 10.113 7.528 -22.904 1.00 75.81 95 ALA A CA 1
ATOM 711 C C . ALA A 1 95 ? 11.371 8.334 -23.282 1.00 75.81 95 ALA A C 1
ATOM 713 O O . ALA A 1 95 ? 11.519 8.748 -24.434 1.00 75.81 95 ALA A O 1
ATOM 714 N N . GLU A 1 96 ? 12.287 8.551 -22.335 1.00 79.31 96 GLU A N 1
ATOM 715 C CA . GLU A 1 96 ? 13.575 9.199 -22.599 1.00 79.31 96 GLU A CA 1
ATOM 716 C C . GLU A 1 96 ? 14.546 8.298 -23.372 1.00 79.31 96 GLU A C 1
ATOM 718 O O . GLU A 1 96 ? 15.187 8.777 -24.307 1.00 79.31 96 GLU A O 1
ATOM 723 N N . SER A 1 97 ? 14.628 7.006 -23.039 1.00 71.00 97 SER A N 1
ATOM 724 C CA . SER A 1 97 ? 15.464 6.029 -23.754 1.00 71.00 97 SER A CA 1
ATOM 725 C C . SER A 1 97 ? 15.028 5.874 -25.218 1.00 71.00 97 SER A C 1
ATOM 727 O O . SER A 1 97 ? 15.854 5.993 -26.124 1.00 71.00 97 SER A O 1
ATOM 729 N N . HIS A 1 98 ? 13.719 5.785 -25.480 1.00 72.38 98 HIS A N 1
ATOM 730 C CA . HIS A 1 98 ? 13.190 5.763 -26.845 1.00 72.38 98 HIS A CA 1
ATOM 731 C C . HIS A 1 98 ? 13.483 7.070 -27.610 1.00 72.38 98 HIS A C 1
ATOM 733 O O . HIS A 1 98 ? 13.733 7.037 -28.816 1.00 72.38 98 HIS A O 1
ATOM 739 N N . ARG A 1 99 ? 13.492 8.241 -26.949 1.00 72.19 99 ARG A N 1
ATOM 740 C CA . ARG A 1 99 ? 13.931 9.497 -27.596 1.00 72.19 99 ARG A CA 1
ATOM 741 C C . ARG A 1 99 ? 15.418 9.502 -27.944 1.00 72.19 99 ARG A C 1
ATOM 743 O O . ARG A 1 99 ? 15.794 10.204 -28.878 1.00 72.19 99 ARG A O 1
ATO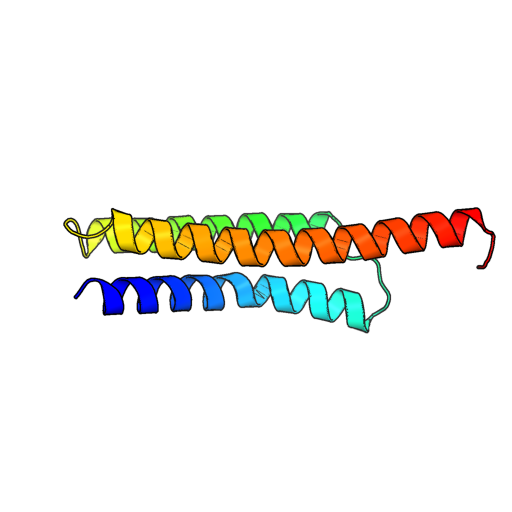M 750 N N . ARG A 1 100 ? 16.257 8.779 -27.197 1.00 78.44 100 ARG A N 1
ATOM 751 C CA . ARG A 1 100 ? 17.700 8.675 -27.467 1.00 78.44 100 ARG A CA 1
ATOM 752 C C . ARG A 1 100 ? 18.042 7.688 -28.584 1.00 78.44 100 ARG A C 1
ATOM 754 O O . ARG A 1 100 ? 19.183 7.688 -29.027 1.00 78.44 100 ARG A O 1
ATOM 761 N N . GLY A 1 101 ? 17.073 6.910 -29.073 1.00 67.81 101 GLY A N 1
ATOM 762 C CA . GLY A 1 101 ? 17.294 5.935 -30.145 1.00 67.81 101 GLY A CA 1
ATOM 763 C C . GLY A 1 101 ? 18.107 4.714 -29.706 1.00 67.81 101 GLY A C 1
ATOM 764 O O . GLY A 1 101 ? 18.670 4.026 -30.550 1.00 67.81 101 GLY A O 1
ATOM 765 N N . GLU A 1 102 ? 18.190 4.458 -28.399 1.00 61.38 102 GLU A N 1
ATOM 766 C CA . GLU A 1 102 ? 18.812 3.259 -27.838 1.00 61.38 102 GLU A CA 1
ATOM 767 C C . GLU A 1 102 ? 17.751 2.148 -27.794 1.00 61.38 102 GLU A C 1
ATOM 769 O O . GLU A 1 102 ? 17.042 1.999 -26.801 1.00 61.38 102 GLU A O 1
ATOM 774 N N . SER A 1 103 ? 17.579 1.430 -28.907 1.00 57.91 103 SER A N 1
ATOM 775 C CA . SER A 1 103 ? 16.690 0.263 -29.026 1.00 57.91 103 SER A CA 1
ATOM 776 C C . SER A 1 103 ? 17.407 -0.901 -29.687 1.00 57.91 103 SER A C 1
ATOM 778 O O . SER A 1 103 ? 17.901 -0.674 -30.817 1.00 57.91 103 SER A O 1
#

Solvent-accessible surface area (backbone atoms only — not comparable to full-atom values): 5587 Å² total; per-residue (Å²): 111,70,68,61,40,33,52,51,20,41,50,52,30,52,61,50,42,46,67,44,54,51,53,53,52,51,23,62,73,65,76,41,81,71,50,68,67,59,55,49,49,38,50,53,52,36,49,54,48,50,51,51,54,52,51,52,39,60,74,75,38,78,89,58,43,66,60,25,51,50,35,22,51,53,51,39,49,53,55,51,52,52,52,52,53,53,53,50,52,52,53,53,51,54,56,49,38,61,72,69,65,72,125